Protein AF-A0A6A5FUN0-F1 (afdb_monomer_lite)

Structure (mmCIF, N/CA/C/O backbone):
data_AF-A0A6A5FUN0-F1
#
_entry.id   AF-A0A6A5FUN0-F1
#
loop_
_atom_site.group_PDB
_atom_site.id
_atom_site.type_symbol
_atom_site.label_atom_id
_atom_site.label_alt_id
_atom_site.label_comp_id
_atom_site.label_asym_id
_atom_site.label_entity_id
_atom_site.label_seq_id
_atom_site.pdbx_PDB_ins_code
_atom_site.Cartn_x
_atom_site.Cartn_y
_atom_site.Cartn_z
_atom_site.occupancy
_atom_site.B_iso_or_equiv
_atom_site.auth_seq_id
_atom_site.auth_comp_id
_atom_site.auth_asym_id
_atom_site.auth_atom_id
_atom_site.pdbx_PDB_model_num
ATOM 1 N N . MET A 1 1 ? -10.373 -11.183 1.668 1.00 87.19 1 MET A N 1
ATOM 2 C CA . MET A 1 1 ? -9.424 -11.880 0.770 1.00 87.19 1 MET A CA 1
ATOM 3 C C . MET A 1 1 ? -8.070 -11.182 0.827 1.00 87.19 1 MET A C 1
ATOM 5 O O . MET A 1 1 ? -8.050 -9.968 1.008 1.00 87.19 1 MET A O 1
ATOM 9 N N . ARG A 1 2 ? -6.971 -11.938 0.712 1.00 94.06 2 ARG A N 1
ATOM 10 C CA . ARG A 1 2 ? -5.603 -11.412 0.590 1.00 94.06 2 ARG A CA 1
ATOM 11 C C . ARG A 1 2 ? -5.094 -11.693 -0.822 1.00 94.06 2 ARG A C 1
ATOM 13 O O . ARG A 1 2 ? -5.180 -12.832 -1.268 1.00 94.06 2 ARG A O 1
ATOM 20 N N . ILE A 1 3 ? -4.561 -10.673 -1.484 1.00 95.06 3 ILE A N 1
ATOM 21 C CA . ILE A 1 3 ? -3.934 -10.754 -2.805 1.00 95.06 3 ILE A CA 1
ATOM 22 C C . ILE A 1 3 ? -2.432 -10.527 -2.634 1.00 95.06 3 ILE A C 1
ATOM 24 O O . ILE A 1 3 ? -2.017 -9.580 -1.969 1.00 95.06 3 ILE A O 1
ATOM 28 N N . SER A 1 4 ? -1.623 -11.394 -3.237 1.00 96.88 4 SER A N 1
ATOM 29 C CA . SER A 1 4 ? -0.176 -11.218 -3.350 1.00 96.88 4 SER A CA 1
ATOM 30 C C . SER A 1 4 ? 0.261 -11.661 -4.743 1.00 96.88 4 SER A C 1
ATOM 32 O O . SER A 1 4 ? 0.058 -12.818 -5.112 1.00 96.88 4 SER A O 1
ATOM 34 N N . ILE A 1 5 ? 0.801 -10.733 -5.531 1.00 96.81 5 ILE A N 1
ATOM 35 C CA . ILE A 1 5 ? 1.196 -10.951 -6.926 1.00 96.81 5 ILE A CA 1
ATOM 36 C C . ILE A 1 5 ? 2.647 -10.493 -7.082 1.00 96.81 5 ILE A C 1
ATOM 38 O O . ILE A 1 5 ? 2.951 -9.326 -6.853 1.00 96.81 5 ILE A O 1
ATOM 42 N N . ARG A 1 6 ? 3.542 -11.408 -7.479 1.00 95.69 6 ARG A N 1
ATOM 43 C CA . ARG A 1 6 ? 4.981 -11.110 -7.635 1.00 95.69 6 ARG A CA 1
ATOM 44 C C . ARG A 1 6 ? 5.340 -10.394 -8.936 1.00 95.69 6 ARG A C 1
ATOM 46 O O . ARG A 1 6 ? 6.319 -9.658 -8.993 1.00 95.69 6 ARG A O 1
ATOM 53 N N . ASP A 1 7 ? 4.596 -10.673 -9.996 1.00 95.00 7 ASP A N 1
ATOM 54 C CA . ASP A 1 7 ? 4.698 -9.950 -11.260 1.00 95.00 7 ASP A CA 1
ATOM 55 C C . ASP A 1 7 ? 3.368 -9.253 -11.505 1.00 95.00 7 ASP A C 1
ATOM 57 O O . ASP A 1 7 ? 2.453 -9.793 -12.130 1.00 95.00 7 ASP A O 1
ATOM 61 N N . ALA A 1 8 ? 3.235 -8.083 -10.891 1.00 95.25 8 ALA A N 1
ATOM 62 C CA . ALA A 1 8 ? 2.058 -7.239 -10.976 1.00 95.25 8 ALA A CA 1
ATOM 63 C C . ALA A 1 8 ? 2.163 -6.219 -12.118 1.00 95.25 8 ALA A C 1
ATOM 65 O O . ALA A 1 8 ? 1.434 -5.231 -12.121 1.00 95.25 8 ALA A O 1
ATOM 66 N N . SER A 1 9 ? 3.044 -6.443 -13.098 1.00 94.56 9 SER A N 1
ATOM 67 C CA . SER A 1 9 ? 3.229 -5.521 -14.225 1.00 94.56 9 SER A CA 1
ATOM 68 C C . SER A 1 9 ? 1.978 -5.351 -15.096 1.00 94.56 9 SER A C 1
ATOM 70 O O . SER A 1 9 ? 1.839 -4.343 -15.784 1.00 94.56 9 SER A O 1
ATOM 72 N N . TRP A 1 10 ? 1.056 -6.314 -15.033 1.00 95.19 10 TRP A N 1
ATOM 73 C CA . TRP A 1 10 ? -0.234 -6.308 -15.723 1.00 95.19 10 TRP A CA 1
ATOM 74 C C . TRP A 1 10 ? -1.389 -5.749 -14.874 1.00 95.19 10 TRP A C 1
ATOM 76 O O . TRP A 1 10 ? -2.495 -5.585 -15.389 1.00 95.19 10 TRP A O 1
ATOM 86 N N . VAL A 1 11 ? -1.172 -5.486 -13.580 1.00 95.44 11 VAL A N 1
ATOM 87 C CA . VAL A 1 11 ? -2.218 -4.958 -12.696 1.00 95.44 11 VAL A CA 1
ATOM 88 C C . VAL A 1 11 ? -2.410 -3.475 -12.987 1.00 95.44 11 VAL A C 1
ATOM 90 O O . VAL A 1 11 ? -1.471 -2.688 -12.911 1.00 95.44 11 VAL A O 1
ATOM 93 N N . THR A 1 12 ? -3.647 -3.101 -13.303 1.00 95.94 12 THR A N 1
ATOM 94 C CA . THR A 1 12 ? -4.029 -1.710 -13.574 1.00 95.94 12 THR A CA 1
ATOM 95 C C . THR A 1 12 ? -4.647 -1.057 -12.344 1.00 95.94 12 THR A C 1
ATOM 97 O O . THR A 1 12 ? -5.146 -1.748 -11.448 1.00 95.94 12 THR A O 1
ATOM 100 N N . LEU A 1 13 ? -4.681 0.276 -12.334 1.00 95.44 13 LEU A N 1
ATOM 101 C CA . LEU A 1 13 ? -5.349 1.054 -11.296 1.00 95.44 13 LEU A CA 1
ATOM 102 C C . LEU A 1 13 ? -6.818 0.641 -11.141 1.00 95.44 13 LEU A C 1
ATOM 104 O O . LEU A 1 13 ? -7.267 0.332 -10.040 1.00 95.44 13 LEU A O 1
ATOM 108 N N . THR A 1 14 ? -7.546 0.513 -12.252 1.00 94.25 14 THR A N 1
ATOM 109 C CA . THR A 1 14 ? -8.952 0.082 -12.255 1.00 94.25 14 THR A CA 1
ATOM 110 C C . THR A 1 14 ? -9.140 -1.291 -11.604 1.00 94.25 14 THR A C 1
ATOM 112 O O . THR A 1 14 ? -10.071 -1.497 -10.822 1.00 94.25 14 THR A O 1
ATOM 115 N N . THR A 1 15 ? -8.249 -2.247 -11.885 1.00 92.06 15 THR A N 1
ATOM 116 C CA . THR A 1 15 ? -8.291 -3.578 -11.256 1.00 92.06 15 THR A CA 1
ATOM 117 C C . THR A 1 15 ? -8.057 -3.499 -9.747 1.00 92.06 15 THR A C 1
ATOM 119 O O . THR A 1 15 ? -8.666 -4.248 -8.985 1.00 92.06 15 THR A O 1
ATOM 122 N N . LEU A 1 16 ? -7.188 -2.592 -9.300 1.00 93.50 16 LEU A N 1
ATOM 123 C CA . LEU A 1 16 ? -6.897 -2.397 -7.884 1.00 93.50 16 LEU A CA 1
ATOM 124 C C . LEU A 1 16 ? -8.076 -1.739 -7.155 1.00 93.50 16 LEU A C 1
ATOM 126 O O . LEU A 1 16 ? -8.510 -2.265 -6.131 1.00 93.50 16 LEU A O 1
ATOM 130 N N . LEU A 1 17 ? -8.636 -0.654 -7.700 1.00 93.25 17 LEU A N 1
ATOM 131 C CA . LEU A 1 17 ? -9.749 0.094 -7.095 1.00 93.25 17 LEU A CA 1
ATOM 132 C C . LEU A 1 17 ? -11.041 -0.726 -6.979 1.00 93.25 17 LEU A C 1
ATOM 134 O O . LEU A 1 17 ? -11.833 -0.521 -6.062 1.00 93.25 17 LEU A O 1
ATOM 138 N N . THR A 1 18 ? -11.243 -1.695 -7.872 1.00 91.44 18 THR A N 1
ATOM 139 C CA . THR A 1 18 ? -12.395 -2.614 -7.831 1.00 91.44 18 THR A CA 1
ATOM 140 C C . THR A 1 18 ? -12.207 -3.792 -6.866 1.00 91.44 18 THR A C 1
ATOM 142 O O . THR A 1 18 ? -13.127 -4.590 -6.670 1.00 91.44 18 THR A O 1
ATOM 145 N N . SER A 1 19 ? -11.039 -3.919 -6.230 1.00 90.06 19 SER A N 1
ATOM 146 C CA . SER A 1 19 ? -10.761 -4.998 -5.284 1.00 90.06 19 SER A CA 1
ATOM 147 C C . SER A 1 19 ? -11.496 -4.802 -3.958 1.00 90.06 19 SER A C 1
ATOM 149 O O . SER A 1 19 ? -11.443 -3.751 -3.328 1.00 90.06 19 SER A O 1
ATOM 151 N N . THR A 1 20 ? -12.106 -5.876 -3.458 1.00 91.38 20 THR A N 1
ATOM 152 C CA . THR A 1 20 ? -12.718 -5.935 -2.118 1.00 91.38 20 THR A CA 1
ATOM 153 C C . THR A 1 20 ? -11.775 -6.529 -1.065 1.00 91.38 20 THR A C 1
ATOM 155 O O . THR A 1 20 ? -12.199 -6.879 0.042 1.00 91.38 20 THR A O 1
ATOM 158 N N . SER A 1 21 ? -10.493 -6.695 -1.409 1.00 92.94 21 SER A N 1
ATOM 159 C CA . SER A 1 21 ? -9.488 -7.343 -0.565 1.00 92.94 21 SER A CA 1
ATOM 160 C C . SER A 1 21 ? -9.044 -6.451 0.587 1.00 92.94 21 SER A C 1
ATOM 162 O O . SER A 1 21 ? -8.874 -5.250 0.422 1.00 92.94 21 SER A O 1
ATOM 164 N N . PHE A 1 22 ? -8.788 -7.060 1.746 1.00 95.06 22 PHE A N 1
ATOM 165 C CA . PHE A 1 22 ? -8.278 -6.325 2.906 1.00 95.06 22 PHE A CA 1
ATOM 166 C C . PHE A 1 22 ? -6.756 -6.174 2.877 1.00 95.06 22 PHE A C 1
ATOM 168 O O . PHE A 1 22 ? -6.197 -5.290 3.514 1.00 95.06 22 PHE A O 1
ATOM 175 N N . ARG A 1 23 ? -6.063 -7.031 2.124 1.00 96.81 23 ARG A N 1
ATOM 176 C CA . ARG A 1 23 ? -4.608 -6.997 2.008 1.00 96.81 23 ARG A CA 1
ATOM 177 C C . ARG A 1 23 ? -4.186 -7.2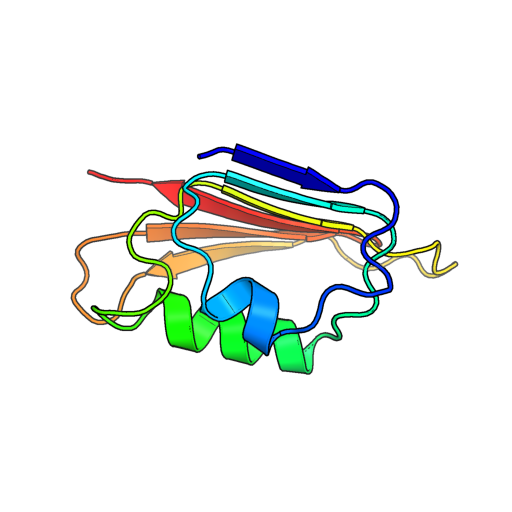28 0.570 1.00 96.81 23 ARG A C 1
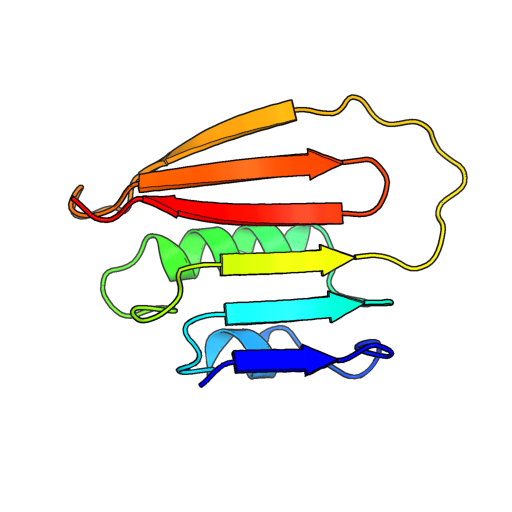ATOM 179 O O . ARG A 1 23 ? -4.538 -8.261 0.001 1.00 96.81 23 ARG A O 1
ATOM 186 N N . ILE A 1 24 ? -3.443 -6.282 0.010 1.00 97.12 24 ILE A N 1
ATOM 187 C CA . ILE A 1 24 ? -2.978 -6.303 -1.377 1.00 97.12 24 ILE A CA 1
ATOM 188 C C . ILE A 1 24 ? -1.470 -6.060 -1.389 1.00 97.12 24 ILE A C 1
ATOM 190 O O . ILE A 1 24 ? -0.985 -5.073 -0.844 1.00 97.12 24 ILE A O 1
ATOM 194 N N . GLU A 1 25 ? -0.727 -6.978 -1.998 1.00 97.75 25 GLU A N 1
ATOM 195 C CA . GLU A 1 25 ? 0.725 -6.897 -2.153 1.00 97.75 25 GLU A CA 1
ATOM 196 C C . GLU A 1 25 ? 1.078 -7.119 -3.624 1.00 97.75 25 GLU A C 1
ATOM 198 O O . GLU A 1 25 ? 0.839 -8.198 -4.166 1.00 97.75 25 GLU A O 1
ATOM 203 N N . LEU A 1 26 ? 1.616 -6.092 -4.274 1.00 96.81 26 LEU A N 1
ATOM 204 C CA . LEU A 1 26 ? 1.979 -6.093 -5.687 1.00 96.81 26 LEU A CA 1
ATOM 205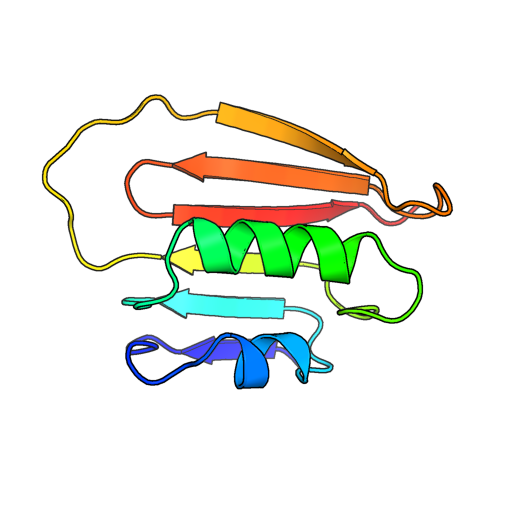 C C . LEU A 1 26 ? 3.481 -5.861 -5.810 1.00 96.81 26 LEU A C 1
ATOM 207 O O . LEU A 1 26 ? 3.967 -4.797 -5.443 1.00 96.81 26 LEU A O 1
ATOM 211 N N . GLU A 1 27 ? 4.224 -6.830 -6.329 1.00 95.69 27 GLU A N 1
ATOM 212 C CA . GLU A 1 27 ? 5.640 -6.660 -6.662 1.00 95.69 27 GLU A CA 1
ATOM 213 C C . GLU A 1 27 ? 5.814 -6.478 -8.172 1.00 95.69 27 GLU A C 1
ATOM 215 O O . GLU A 1 27 ? 5.013 -6.964 -8.970 1.00 95.69 27 GLU A O 1
ATOM 220 N N . ASN A 1 28 ? 6.876 -5.776 -8.573 1.00 94.06 28 ASN A N 1
ATOM 221 C CA . ASN A 1 28 ? 7.150 -5.425 -9.970 1.00 94.06 28 ASN A CA 1
ATOM 222 C C . ASN A 1 28 ? 5.981 -4.693 -10.662 1.00 94.06 28 ASN A C 1
ATOM 224 O O . ASN A 1 28 ? 5.746 -4.872 -11.858 1.00 94.06 28 ASN A O 1
ATOM 228 N N . SER A 1 29 ? 5.262 -3.859 -9.906 1.00 93.81 29 SER A N 1
ATOM 229 C CA . SER A 1 29 ? 4.152 -3.047 -10.409 1.00 93.81 29 SER A CA 1
ATOM 230 C C . SER A 1 29 ? 4.617 -2.002 -11.432 1.00 93.81 29 SER A C 1
ATOM 232 O O . SER A 1 29 ? 5.758 -1.534 -11.382 1.00 93.81 29 SER A O 1
ATOM 234 N N . GLN A 1 30 ? 3.714 -1.630 -12.344 1.00 93.12 30 GLN A N 1
ATOM 235 C CA . GLN A 1 30 ? 3.868 -0.497 -13.270 1.00 93.12 30 GLN A CA 1
ATOM 236 C C . GLN A 1 30 ? 3.031 0.735 -12.857 1.00 93.12 30 GLN A C 1
ATOM 238 O O . GLN A 1 30 ? 3.059 1.734 -13.571 1.00 93.12 30 GLN A O 1
ATOM 243 N N . LEU A 1 31 ? 2.302 0.670 -11.731 1.00 92.25 31 LEU A N 1
ATOM 244 C CA . LEU A 1 31 ? 1.456 1.762 -11.219 1.00 92.25 31 LEU A CA 1
ATOM 245 C C . LEU A 1 31 ? 2.291 2.969 -10.801 1.00 92.25 31 LEU A C 1
ATOM 247 O O . LEU A 1 31 ? 3.077 2.867 -9.869 1.00 92.25 31 LEU A O 1
ATOM 251 N N . LYS A 1 32 ? 2.120 4.109 -11.446 1.00 89.50 32 LYS A N 1
ATOM 252 C CA . LYS A 1 32 ? 2.940 5.303 -11.235 1.00 89.50 32 LYS A CA 1
ATOM 253 C C . LYS A 1 32 ? 2.500 6.097 -10.006 1.00 89.50 32 LYS A C 1
ATOM 255 O O . LYS A 1 32 ? 1.521 5.759 -9.349 1.00 89.50 32 LYS A O 1
ATOM 260 N N . ASN A 1 33 ? 3.226 7.172 -9.705 1.00 86.38 33 ASN A N 1
ATOM 261 C CA . ASN A 1 33 ? 2.890 8.059 -8.592 1.00 86.38 33 ASN A CA 1
ATOM 262 C C . ASN A 1 33 ? 1.495 8.675 -8.756 1.00 86.38 33 ASN A C 1
ATOM 264 O O . ASN A 1 33 ? 0.769 8.763 -7.774 1.00 86.38 33 ASN A O 1
ATOM 268 N N . GLU A 1 34 ? 1.089 9.009 -9.985 1.00 89.75 34 GLU A N 1
ATOM 269 C CA . GLU A 1 34 ? -0.255 9.533 -10.251 1.00 89.75 34 GLU A CA 1
ATOM 270 C C . GLU A 1 34 ? -1.343 8.496 -9.914 1.00 89.75 34 GLU A C 1
ATOM 272 O O . GLU A 1 34 ? -2.385 8.839 -9.363 1.00 89.75 34 GLU A O 1
ATOM 277 N N . ASP A 1 35 ? -1.077 7.205 -10.160 1.00 94.06 35 ASP A N 1
ATOM 278 C CA . ASP A 1 35 ? -1.996 6.128 -9.776 1.00 94.06 35 ASP A CA 1
ATOM 279 C C . ASP A 1 35 ? -2.096 6.001 -8.243 1.00 94.06 35 ASP A C 1
ATOM 281 O O . ASP A 1 35 ? -3.153 5.669 -7.710 1.00 94.06 35 ASP A O 1
ATOM 285 N N . LEU A 1 36 ? -1.002 6.254 -7.512 1.00 92.50 36 LEU A N 1
ATOM 286 C CA . LEU A 1 36 ? -1.003 6.227 -6.045 1.00 92.50 36 LEU A CA 1
ATOM 287 C C . LEU A 1 36 ? -1.833 7.368 -5.455 1.00 92.50 36 LEU A C 1
ATOM 289 O O . LEU A 1 36 ? -2.552 7.140 -4.484 1.00 92.50 36 LEU A O 1
ATOM 293 N N . GLU A 1 37 ? -1.769 8.564 -6.041 1.00 92.38 37 GLU A N 1
ATOM 294 C CA . GLU A 1 37 ? -2.619 9.693 -5.645 1.00 92.38 37 GLU A CA 1
ATOM 295 C C . GLU A 1 37 ? -4.102 9.328 -5.785 1.00 92.38 37 GLU A C 1
ATOM 297 O O . GLU A 1 37 ? -4.856 9.457 -4.819 1.00 92.38 37 GLU A O 1
ATOM 302 N N . GLU A 1 38 ? -4.504 8.745 -6.919 1.00 94.88 38 GLU A N 1
ATOM 303 C CA . GLU A 1 38 ? -5.890 8.314 -7.142 1.00 94.88 38 GLU A CA 1
ATOM 304 C C . GLU A 1 38 ? -6.317 7.186 -6.179 1.00 94.88 38 GLU A C 1
ATOM 306 O O . GLU A 1 38 ? -7.456 7.165 -5.701 1.00 94.88 38 GLU A O 1
ATOM 311 N N . ILE A 1 39 ? -5.410 6.264 -5.827 1.00 94.56 39 ILE A N 1
ATOM 312 C CA . ILE A 1 39 ? -5.662 5.236 -4.799 1.00 94.56 39 ILE A CA 1
ATOM 313 C C . ILE A 1 39 ? -5.932 5.874 -3.437 1.00 94.56 39 ILE A C 1
ATOM 315 O O . ILE A 1 39 ? -6.864 5.460 -2.742 1.00 94.56 39 ILE A O 1
ATOM 319 N N . LEU A 1 40 ? -5.119 6.856 -3.045 1.00 93.94 40 LEU A N 1
ATOM 320 C CA . LEU A 1 40 ? -5.257 7.548 -1.768 1.00 93.94 40 LEU A CA 1
ATOM 321 C C . LEU A 1 40 ? -6.545 8.368 -1.710 1.00 93.94 40 LEU A C 1
ATOM 323 O O . LEU A 1 40 ? -7.233 8.333 -0.690 1.00 93.94 40 LEU A O 1
ATOM 327 N N . GLU A 1 41 ? -6.894 9.065 -2.790 1.00 93.56 41 GLU A N 1
ATOM 328 C CA . GLU A 1 41 ? -8.170 9.773 -2.908 1.00 93.56 41 GLU A CA 1
ATOM 329 C C . GLU A 1 41 ? -9.348 8.807 -2.773 1.00 93.56 41 GLU A C 1
ATOM 331 O O . GLU A 1 41 ? -10.217 9.012 -1.928 1.00 93.56 41 GLU A O 1
ATOM 336 N N . ASN A 1 42 ? -9.342 7.694 -3.513 1.00 93.31 42 ASN A N 1
ATOM 337 C CA . ASN A 1 42 ? -10.404 6.694 -3.419 1.00 93.31 42 ASN A CA 1
ATOM 338 C C . ASN A 1 42 ? -10.514 6.098 -2.009 1.00 93.31 42 ASN A C 1
ATOM 340 O O . ASN A 1 42 ? -11.625 5.949 -1.504 1.00 93.31 42 ASN A O 1
ATOM 344 N N . TRP A 1 43 ? -9.391 5.784 -1.355 1.00 94.12 43 TRP A N 1
ATOM 345 C CA . TRP A 1 43 ? -9.384 5.249 0.011 1.00 94.12 43 TRP A CA 1
ATOM 346 C C . TRP A 1 43 ? -9.944 6.232 1.051 1.00 94.12 43 TRP A C 1
ATOM 348 O O . TRP A 1 43 ? -10.565 5.797 2.022 1.00 94.12 43 TRP A O 1
ATOM 358 N N . LYS A 1 44 ? -9.749 7.546 0.866 1.00 92.50 44 LYS A N 1
ATOM 359 C CA . LYS A 1 44 ? -10.306 8.568 1.771 1.00 92.50 44 LYS A CA 1
ATOM 360 C C . LYS A 1 44 ? -11.829 8.665 1.689 1.00 92.50 44 LYS A C 1
ATOM 362 O O . LYS A 1 44 ? -12.455 8.999 2.697 1.00 92.50 44 LYS A O 1
ATOM 367 N N . THR A 1 45 ? -12.415 8.358 0.530 1.00 89.69 45 THR A N 1
ATOM 368 C CA . THR A 1 45 ? -13.870 8.387 0.341 1.00 89.69 45 THR A CA 1
ATOM 369 C C . THR A 1 45 ? -14.564 7.193 1.003 1.00 89.69 45 THR A C 1
ATOM 371 O O . THR A 1 45 ? -14.066 6.069 0.982 1.00 89.69 45 THR A O 1
ATOM 374 N N . ALA A 1 46 ? -15.778 7.401 1.519 1.00 71.31 46 ALA A N 1
ATOM 375 C CA . ALA A 1 46 ? -16.530 6.394 2.280 1.00 71.31 46 ALA A CA 1
ATOM 376 C C . ALA A 1 46 ? -16.872 5.087 1.514 1.00 71.31 46 ALA A C 1
ATOM 378 O O . ALA A 1 46 ? -17.311 4.116 2.130 1.00 71.31 46 ALA A O 1
ATOM 379 N N . GLY A 1 47 ? -16.691 5.035 0.186 1.00 75.06 47 GLY A N 1
ATOM 380 C CA . GLY A 1 47 ? -17.019 3.868 -0.649 1.00 75.06 47 GLY A CA 1
ATOM 381 C C . GLY A 1 47 ? -15.823 3.145 -1.280 1.00 75.06 47 GLY A C 1
ATOM 382 O O . GLY A 1 47 ? -15.954 1.980 -1.667 1.00 75.06 47 GLY A O 1
ATOM 383 N N . GLY A 1 48 ? -14.666 3.798 -1.393 1.00 82.31 48 GLY A N 1
ATOM 384 C CA . GLY A 1 48 ? -13.491 3.239 -2.058 1.00 82.31 48 GLY A CA 1
ATOM 385 C C . GLY A 1 48 ? -12.660 2.375 -1.115 1.00 82.31 48 GLY A C 1
ATOM 386 O O . GLY A 1 48 ? -12.397 2.751 0.022 1.00 82.31 48 GLY A O 1
ATOM 387 N N . LEU A 1 49 ? -12.242 1.188 -1.577 1.00 89.00 49 LEU A N 1
ATOM 388 C CA . LEU A 1 49 ? -11.296 0.319 -0.858 1.00 89.00 49 LEU A CA 1
ATOM 389 C C . LEU A 1 49 ? -11.670 0.069 0.624 1.00 89.00 49 LEU A C 1
ATOM 391 O O . LEU A 1 49 ? -10.800 -0.127 1.468 1.00 89.00 49 LEU A O 1
ATOM 395 N N . GLN A 1 50 ? -12.967 0.029 0.953 1.00 87.38 50 GLN A N 1
ATOM 396 C CA . GLN A 1 50 ? -13.487 0.033 2.334 1.00 87.38 50 GLN A CA 1
ATOM 397 C C . GLN A 1 50 ? -12.906 -1.054 3.255 1.00 87.38 50 GLN A C 1
ATOM 399 O O . GLN A 1 50 ? -12.753 -0.842 4.463 1.00 87.38 50 GLN A O 1
ATOM 404 N N . ASN A 1 51 ? -12.580 -2.212 2.671 1.00 91.69 51 ASN A N 1
ATOM 405 C CA . ASN A 1 51 ? -12.057 -3.377 3.374 1.00 91.69 51 ASN A CA 1
ATOM 406 C C . ASN A 1 51 ? -10.542 -3.330 3.538 1.00 91.69 51 ASN A C 1
ATOM 408 O O . ASN A 1 51 ? -10.021 -4.118 4.321 1.00 91.69 51 ASN A O 1
ATOM 412 N N . LEU A 1 52 ? -9.849 -2.449 2.814 1.00 93.69 52 LEU A N 1
ATOM 413 C CA . LEU A 1 52 ? -8.399 -2.372 2.788 1.00 93.69 52 LEU A CA 1
ATOM 414 C C . LEU A 1 52 ? -7.863 -2.049 4.184 1.00 93.69 52 LEU A C 1
ATOM 416 O O . LEU A 1 52 ? -8.311 -1.124 4.861 1.00 93.69 52 LEU A O 1
ATOM 420 N N . GLU A 1 53 ? -6.909 -2.863 4.602 1.00 95.38 53 GLU A N 1
ATOM 421 C CA . GLU A 1 53 ? -6.151 -2.759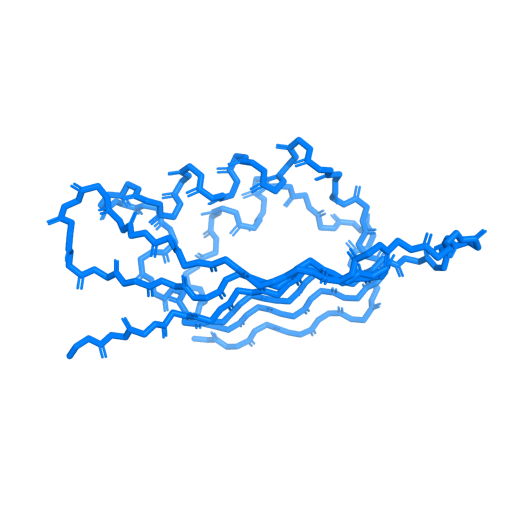 5.846 1.00 95.38 53 GLU A CA 1
ATOM 422 C C . GLU A 1 53 ? -4.654 -2.632 5.554 1.00 95.38 53 GLU A C 1
ATOM 424 O O . GLU A 1 53 ? -3.901 -2.052 6.335 1.00 95.38 53 GLU A O 1
ATOM 429 N N . TYR A 1 54 ? -4.218 -3.165 4.409 1.00 96.56 54 TYR A N 1
ATOM 430 C CA . TYR A 1 54 ? -2.828 -3.144 3.994 1.00 96.56 54 TYR A CA 1
ATOM 431 C C . TYR A 1 54 ? -2.682 -3.102 2.475 1.00 96.56 54 TYR A C 1
ATOM 433 O O . TYR A 1 54 ? -3.198 -3.977 1.773 1.00 96.56 54 TYR A O 1
ATOM 441 N N . LEU A 1 55 ? -1.902 -2.143 1.986 1.00 96.94 55 LEU A N 1
ATOM 442 C CA . LEU A 1 55 ? -1.475 -2.058 0.595 1.00 96.94 55 LEU A CA 1
ATOM 443 C C . LEU A 1 55 ? 0.044 -1.959 0.541 1.00 96.94 55 LEU A C 1
ATOM 445 O O . LEU A 1 55 ? 0.640 -1.130 1.218 1.00 96.94 55 LEU A O 1
ATOM 449 N N . LYS A 1 56 ? 0.668 -2.789 -0.286 1.00 96.81 56 LYS A N 1
ATOM 450 C CA . LYS A 1 56 ? 2.082 -2.674 -0.623 1.00 96.81 56 LYS A CA 1
ATOM 451 C C . LYS A 1 56 ? 2.243 -2.747 -2.128 1.00 96.81 56 LYS A C 1
ATOM 453 O O . LYS A 1 56 ? 1.819 -3.725 -2.740 1.00 96.81 56 LYS A O 1
ATOM 458 N N . ILE A 1 57 ? 2.875 -1.736 -2.705 1.00 95.62 57 ILE A N 1
ATOM 459 C CA . ILE A 1 57 ? 3.205 -1.677 -4.126 1.00 95.62 57 ILE A CA 1
ATOM 460 C C . ILE A 1 57 ? 4.714 -1.522 -4.220 1.00 95.62 57 ILE A C 1
ATOM 462 O O . ILE A 1 57 ? 5.281 -0.551 -3.734 1.00 95.62 57 ILE A O 1
ATOM 466 N N . SER A 1 58 ? 5.376 -2.515 -4.801 1.00 93.69 58 SER A N 1
ATOM 467 C CA . SER A 1 58 ? 6.816 -2.531 -5.000 1.00 93.69 58 SER A CA 1
ATOM 468 C C . SER A 1 58 ? 7.163 -2.476 -6.480 1.00 93.69 58 SER A C 1
ATOM 470 O O . SER A 1 58 ? 6.547 -3.140 -7.316 1.00 93.69 58 SER A O 1
ATOM 472 N N . TYR A 1 59 ? 8.189 -1.696 -6.784 1.00 88.94 59 TYR A N 1
ATOM 473 C CA . TYR A 1 59 ? 8.605 -1.356 -8.137 1.00 88.94 59 TYR A CA 1
ATOM 474 C C . TYR A 1 59 ? 9.793 -2.188 -8.594 1.00 88.94 59 TYR A C 1
ATOM 476 O O . TYR A 1 59 ? 10.654 -2.573 -7.797 1.00 88.94 59 TYR A O 1
ATOM 484 N N . LYS A 1 60 ? 9.880 -2.419 -9.908 1.00 82.56 60 LYS A N 1
ATOM 485 C CA . LYS A 1 60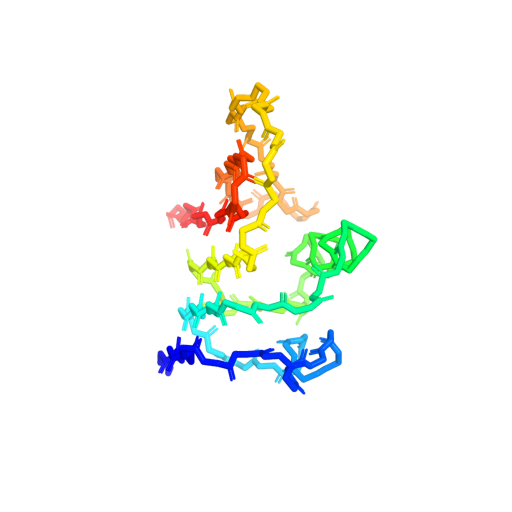 ? 11.094 -2.979 -10.502 1.00 82.56 60 LYS A CA 1
ATOM 486 C C . LYS A 1 60 ? 12.212 -1.934 -10.388 1.00 82.56 60 LYS A C 1
ATOM 488 O O . LYS A 1 60 ? 11.996 -0.766 -10.683 1.00 82.56 60 LYS A O 1
ATOM 493 N N . LYS A 1 61 ? 13.375 -2.375 -9.900 1.00 67.31 61 LYS A N 1
ATOM 494 C CA . LYS A 1 61 ? 14.559 -1.589 -9.506 1.00 67.31 61 LYS A CA 1
ATOM 495 C C . LYS A 1 61 ? 14.728 -0.258 -10.266 1.00 67.31 61 LYS A C 1
ATOM 497 O O . LYS A 1 61 ? 15.038 -0.268 -11.452 1.00 67.31 61 LYS A O 1
ATOM 502 N N . ILE A 1 62 ? 14.621 0.859 -9.549 1.00 62.12 62 ILE A N 1
ATOM 503 C CA . ILE A 1 62 ? 15.181 2.149 -9.965 1.00 62.12 62 ILE A CA 1
ATOM 504 C C . ILE A 1 62 ? 16.464 2.352 -9.138 1.00 62.12 62 ILE A C 1
ATOM 506 O O . ILE A 1 62 ? 16.484 2.071 -7.932 1.00 62.12 62 ILE A O 1
ATOM 510 N N . ASP A 1 63 ? 17.563 2.705 -9.806 1.00 53.31 63 ASP A N 1
ATOM 511 C CA . ASP A 1 63 ? 18.870 3.003 -9.200 1.00 53.31 63 ASP A CA 1
ATOM 512 C C . ASP A 1 63 ? 18.913 4.483 -8.790 1.00 53.31 63 ASP A C 1
ATOM 514 O O . ASP A 1 63 ? 19.669 5.277 -9.342 1.00 53.31 63 ASP A O 1
ATOM 518 N N . VAL A 1 64 ? 18.042 4.874 -7.860 1.00 59.94 64 VAL A N 1
ATOM 519 C CA . VAL A 1 64 ? 18.027 6.223 -7.279 1.00 59.94 64 VAL A CA 1
ATOM 520 C C . VAL A 1 64 ? 17.719 6.073 -5.797 1.00 59.94 64 VAL A C 1
ATOM 522 O O . VAL A 1 64 ? 16.712 5.464 -5.461 1.00 59.94 64 VAL A O 1
ATOM 525 N N . GLU A 1 65 ? 18.589 6.567 -4.919 1.00 62.53 65 GLU A N 1
ATOM 526 C CA . GLU A 1 65 ? 18.262 6.723 -3.498 1.00 62.53 65 GLU A CA 1
ATOM 527 C C . GLU A 1 65 ? 17.258 7.871 -3.360 1.00 62.53 65 GLU A C 1
ATOM 529 O O . GLU A 1 65 ? 17.501 8.972 -3.854 1.00 62.53 65 GLU A O 1
ATOM 534 N N . ALA A 1 66 ? 16.116 7.597 -2.734 1.00 67.31 66 ALA A N 1
ATOM 535 C CA . ALA A 1 66 ? 15.114 8.598 -2.389 1.00 67.31 66 ALA A CA 1
ATOM 536 C C . ALA A 1 66 ? 14.923 8.611 -0.872 1.00 67.31 66 ALA A C 1
ATOM 538 O O . ALA A 1 66 ? 14.995 7.553 -0.237 1.00 67.31 66 ALA A O 1
ATOM 539 N N . ASP A 1 67 ? 14.667 9.795 -0.316 1.00 73.44 67 ASP A N 1
ATOM 540 C CA . ASP A 1 67 ? 14.363 9.956 1.103 1.00 73.44 67 ASP A CA 1
ATOM 541 C C . ASP A 1 67 ? 13.128 9.126 1.469 1.00 73.44 67 ASP A C 1
ATOM 543 O O . ASP A 1 67 ? 12.091 9.198 0.804 1.00 73.44 67 ASP A O 1
ATOM 547 N N . GLU A 1 68 ? 13.253 8.306 2.513 1.00 85.38 68 GLU A N 1
ATOM 548 C CA . GLU A 1 68 ? 12.134 7.523 3.026 1.00 85.38 68 GLU A CA 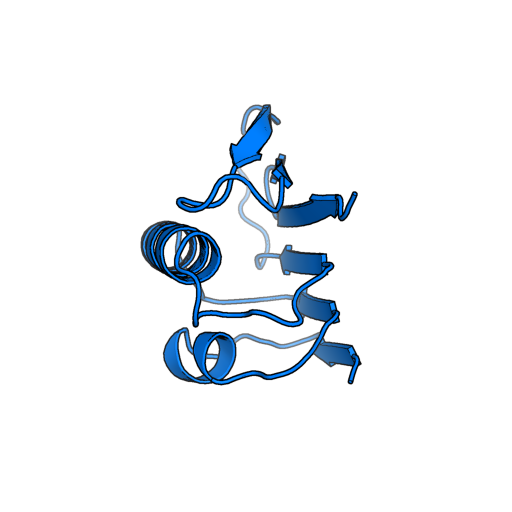1
ATOM 549 C C . GLU A 1 68 ? 11.313 8.381 3.992 1.00 85.38 68 GLU A C 1
ATOM 551 O O . GLU A 1 68 ? 11.861 8.971 4.927 1.00 85.38 68 GLU A O 1
ATOM 556 N N . THR A 1 69 ? 10.002 8.460 3.769 1.00 90.31 69 THR A N 1
ATOM 557 C CA . THR A 1 69 ? 9.086 9.278 4.581 1.00 90.31 69 THR A CA 1
ATOM 558 C C . THR A 1 69 ? 7.932 8.423 5.083 1.00 90.31 69 THR A C 1
ATOM 560 O O . THR A 1 69 ? 7.467 7.524 4.379 1.00 90.31 69 THR A O 1
ATOM 563 N N . ASP A 1 70 ? 7.471 8.728 6.296 1.00 93.06 70 ASP A N 1
ATOM 564 C CA . ASP A 1 70 ? 6.224 8.214 6.846 1.00 93.06 70 ASP A CA 1
ATOM 565 C C . ASP A 1 70 ? 5.267 9.385 7.083 1.00 93.06 70 ASP A C 1
ATOM 567 O O . ASP A 1 70 ? 5.635 10.392 7.694 1.00 93.06 70 ASP A O 1
ATOM 571 N N . GLU A 1 71 ? 4.023 9.242 6.639 1.00 94.38 71 GLU A N 1
ATOM 572 C CA . GLU A 1 71 ? 2.978 10.249 6.810 1.00 94.38 71 GLU A CA 1
ATOM 573 C C . GLU A 1 71 ? 1.697 9.608 7.340 1.00 94.38 71 GLU A C 1
ATOM 575 O O . GLU A 1 71 ? 1.372 8.459 7.038 1.00 94.38 71 GLU A O 1
ATOM 580 N N . ILE A 1 72 ? 0.946 10.360 8.145 1.00 94.88 72 ILE A N 1
ATOM 581 C CA . ILE A 1 72 ? -0.357 9.926 8.652 1.00 94.88 72 ILE A CA 1
ATOM 582 C C . ILE A 1 72 ? -1.440 10.650 7.866 1.00 94.88 72 ILE A C 1
ATOM 584 O O . ILE A 1 72 ? -1.517 11.878 7.885 1.00 94.88 72 ILE A O 1
ATOM 588 N N . ILE A 1 73 ? -2.321 9.877 7.239 1.00 94.00 73 ILE A N 1
ATOM 589 C CA . ILE A 1 73 ? -3.514 10.378 6.560 1.00 94.00 73 ILE A CA 1
ATOM 590 C C . ILE A 1 73 ? -4.777 9.911 7.284 1.00 94.00 73 ILE A C 1
ATOM 592 O O . ILE A 1 73 ? -4.774 8.921 8.018 1.00 94.00 73 ILE A O 1
ATOM 596 N N . GLN A 1 74 ? -5.872 10.632 7.076 1.00 93.50 74 GLN A N 1
ATOM 597 C CA . GLN A 1 74 ? -7.183 10.329 7.641 1.00 93.50 74 GLN A CA 1
ATOM 598 C C . GLN A 1 74 ? -8.218 10.289 6.512 1.00 93.50 74 GLN A C 1
ATOM 600 O O . GLN A 1 74 ? -8.074 11.036 5.542 1.00 93.50 74 GLN A O 1
ATOM 605 N N . SER A 1 75 ? -9.222 9.417 6.630 1.00 92.31 75 SER A N 1
ATOM 606 C CA . SER A 1 75 ? -10.387 9.409 5.740 1.00 92.31 75 SER A CA 1
ATOM 607 C C . SER A 1 75 ? -11.211 10.691 5.891 1.00 92.31 75 SER A C 1
ATOM 609 O O . SER A 1 75 ? -11.145 11.361 6.929 1.00 92.31 75 SER A O 1
ATOM 611 N N . ASP A 1 76 ? -12.002 11.022 4.870 1.00 92.44 76 ASP A N 1
ATOM 612 C CA . ASP A 1 76 ? -12.774 12.272 4.831 1.00 92.44 76 ASP A CA 1
ATOM 613 C C . ASP A 1 76 ? -13.839 12.335 5.937 1.00 92.44 76 ASP A C 1
ATOM 615 O O . ASP A 1 76 ? -14.116 13.398 6.491 1.00 92.44 76 ASP A O 1
ATOM 619 N N . ASP A 1 77 ? -14.399 11.181 6.305 1.00 89.62 77 ASP A N 1
ATOM 620 C CA . ASP A 1 77 ? -15.335 11.023 7.425 1.00 89.62 77 ASP A CA 1
ATOM 621 C C . ASP A 1 77 ? -14.651 10.999 8.807 1.00 89.62 77 ASP A C 1
ATOM 623 O O . ASP A 1 77 ? -15.312 11.081 9.843 1.00 89.62 77 ASP A O 1
ATOM 627 N N . GLY A 1 78 ? -13.320 10.906 8.846 1.00 89.56 78 GLY A N 1
ATOM 628 C CA . GLY A 1 78 ? -12.529 10.826 10.068 1.00 89.56 78 GLY A CA 1
ATOM 629 C C . GLY A 1 78 ? -12.588 9.497 10.825 1.00 89.56 78 GLY A C 1
ATOM 630 O O . GLY A 1 78 ? -12.027 9.405 11.925 1.00 89.56 78 GLY A O 1
ATOM 631 N N . GLU A 1 79 ? -13.226 8.465 10.269 1.00 87.62 79 GLU A N 1
ATOM 632 C CA . GLU A 1 79 ? -13.377 7.167 10.932 1.00 87.62 79 GLU A CA 1
ATOM 633 C C . GLU A 1 79 ? -12.080 6.350 10.944 1.00 87.62 79 GLU A C 1
ATOM 635 O O . GLU A 1 79 ? -11.816 5.618 11.903 1.00 87.62 79 GLU A O 1
ATOM 640 N N . LYS A 1 80 ? -11.250 6.483 9.904 1.00 89.25 80 LYS A N 1
ATOM 641 C CA . LYS A 1 80 ? -10.048 5.666 9.699 1.00 89.25 80 LYS A CA 1
ATOM 642 C C . LYS A 1 80 ? -8.819 6.541 9.506 1.00 89.25 80 LYS A C 1
ATOM 644 O O . LYS A 1 80 ? -8.880 7.636 8.947 1.00 89.25 80 LYS A O 1
ATOM 649 N N . LYS A 1 81 ? -7.674 6.032 9.954 1.00 94.69 81 LYS A N 1
ATOM 650 C CA . LYS A 1 81 ? -6.358 6.616 9.685 1.00 94.69 81 LYS A CA 1
ATOM 651 C C . LYS A 1 81 ? -5.478 5.592 9.003 1.00 94.69 81 LYS A C 1
ATOM 653 O O . LYS A 1 81 ? -5.702 4.392 9.144 1.00 94.69 81 LYS A O 1
ATOM 658 N N . ALA A 1 82 ? -4.482 6.060 8.274 1.00 95.81 82 ALA A N 1
ATOM 659 C CA . ALA A 1 82 ? -3.455 5.193 7.739 1.00 95.81 82 ALA A CA 1
ATOM 660 C C . ALA A 1 82 ? -2.082 5.836 7.865 1.00 95.81 82 ALA A C 1
ATOM 662 O O . ALA A 1 82 ? -1.944 7.051 7.731 1.00 95.81 82 ALA A O 1
ATOM 663 N N . ILE A 1 83 ? -1.084 4.993 8.097 1.00 96.88 83 ILE A N 1
ATOM 664 C CA . ILE A 1 83 ? 0.320 5.347 7.928 1.00 96.88 83 ILE A CA 1
ATOM 665 C C . ILE A 1 83 ? 0.687 4.977 6.496 1.00 96.88 83 ILE A C 1
ATOM 667 O O . ILE A 1 83 ? 0.534 3.812 6.108 1.00 96.88 83 ILE A O 1
ATOM 671 N N . ILE A 1 84 ? 1.142 5.957 5.724 1.00 95.50 84 ILE A N 1
ATOM 672 C CA . ILE A 1 84 ? 1.741 5.750 4.408 1.00 95.50 84 ILE A CA 1
ATOM 673 C C . ILE A 1 84 ? 3.255 5.868 4.532 1.00 95.50 84 ILE A C 1
ATOM 675 O O . ILE A 1 84 ? 3.747 6.767 5.206 1.00 95.50 84 ILE A O 1
ATOM 679 N N . SER A 1 85 ? 3.975 4.957 3.889 1.00 94.62 85 SER A N 1
ATOM 680 C CA . SER A 1 85 ? 5.432 4.949 3.834 1.00 94.62 85 SER A CA 1
ATOM 681 C C . SER A 1 85 ? 5.882 5.014 2.384 1.00 94.62 85 SER A C 1
ATOM 683 O O . SER A 1 85 ? 5.576 4.115 1.587 1.00 94.62 85 SER A O 1
ATOM 685 N N . TRP A 1 86 ? 6.659 6.039 2.065 1.00 89.56 86 TRP A N 1
ATOM 686 C CA . TRP A 1 86 ? 7.341 6.186 0.789 1.00 89.56 86 TRP A CA 1
ATOM 687 C C . TRP A 1 86 ? 8.766 5.689 0.943 1.00 89.56 86 TRP A C 1
ATOM 689 O O . TRP A 1 86 ? 9.531 6.203 1.748 1.00 89.56 86 TRP A O 1
ATOM 699 N N . LYS A 1 87 ? 9.118 4.652 0.189 1.00 88.06 87 LYS A N 1
ATOM 700 C CA . LYS A 1 87 ? 10.463 4.078 0.158 1.00 88.06 87 LYS A CA 1
ATOM 701 C C . LYS A 1 87 ? 10.937 4.033 -1.277 1.00 88.06 87 LYS A C 1
ATOM 703 O O . LYS A 1 87 ? 10.136 3.890 -2.200 1.00 88.06 87 LYS A O 1
ATOM 708 N N . THR A 1 88 ? 12.253 4.002 -1.455 1.00 83.75 88 THR A N 1
ATOM 709 C CA . THR A 1 88 ? 12.921 4.008 -2.769 1.00 83.75 88 THR A CA 1
ATOM 710 C C . THR A 1 88 ? 12.306 3.043 -3.805 1.00 83.75 88 THR A C 1
ATOM 712 O O . THR A 1 88 ? 12.325 3.310 -5.004 1.00 83.75 88 THR A O 1
ATOM 715 N N . ARG A 1 89 ? 11.754 1.896 -3.380 1.00 86.69 89 ARG A N 1
ATOM 716 C CA . ARG A 1 89 ? 11.103 0.921 -4.282 1.00 86.69 89 ARG A CA 1
ATOM 717 C C . ARG A 1 89 ? 9.740 0.459 -3.814 1.00 86.69 89 ARG A C 1
ATOM 719 O O . ARG A 1 89 ? 9.272 -0.582 -4.274 1.00 86.69 89 ARG A O 1
ATOM 726 N N . CYS A 1 90 ? 9.142 1.149 -2.856 1.00 89.38 90 CYS A N 1
ATOM 727 C CA . CYS A 1 90 ? 7.943 0.653 -2.219 1.00 89.38 90 CYS A CA 1
ATOM 728 C C . CYS A 1 90 ? 7.071 1.798 -1.738 1.00 89.38 90 CYS A C 1
ATOM 730 O O . CYS A 1 90 ? 7.517 2.632 -0.961 1.00 89.38 90 CYS A O 1
ATOM 732 N N . PHE A 1 91 ? 5.810 1.749 -2.128 1.00 93.12 91 PHE A N 1
ATOM 733 C CA . PHE A 1 91 ? 4.739 2.416 -1.419 1.00 93.12 91 PHE A CA 1
ATOM 734 C C . PHE A 1 91 ? 4.084 1.399 -0.480 1.00 93.12 91 PHE A C 1
ATOM 736 O O . PHE A 1 91 ? 3.808 0.261 -0.877 1.00 93.12 91 PHE A O 1
ATOM 743 N N . GLU A 1 92 ? 3.871 1.774 0.773 1.00 96.00 92 GLU A N 1
ATOM 744 C CA . GLU A 1 92 ? 3.180 0.951 1.763 1.00 96.00 92 GLU A CA 1
ATOM 745 C C . GLU A 1 92 ? 2.121 1.794 2.470 1.00 96.00 92 GLU A C 1
ATOM 747 O O . GLU A 1 92 ? 2.392 2.919 2.861 1.00 96.00 92 GLU A O 1
ATOM 752 N N . MET A 1 93 ? 0.924 1.247 2.658 1.00 96.06 93 MET A N 1
ATOM 753 C CA . MET A 1 93 ? -0.142 1.858 3.445 1.00 96.06 93 MET A CA 1
ATOM 754 C C . MET A 1 93 ? -0.669 0.846 4.457 1.00 96.06 93 MET A C 1
ATOM 756 O O . MET A 1 93 ? -1.021 -0.283 4.099 1.00 96.06 93 MET A O 1
ATOM 760 N N . LYS A 1 94 ? -0.743 1.262 5.722 1.00 96.88 94 LYS A N 1
ATOM 761 C CA . LYS A 1 94 ? -1.278 0.484 6.845 1.00 96.88 94 LYS A CA 1
ATOM 762 C C . LYS A 1 94 ? -2.437 1.242 7.461 1.00 96.88 94 LYS A C 1
ATOM 764 O O . LYS A 1 94 ? -2.227 2.319 8.007 1.00 96.88 94 LYS A O 1
ATOM 769 N N . VAL A 1 95 ? -3.640 0.685 7.376 1.00 94.81 95 VAL A N 1
ATOM 770 C CA . VAL A 1 95 ? -4.832 1.301 7.967 1.00 94.81 95 VAL A CA 1
ATOM 771 C C . VAL A 1 95 ? -4.920 0.922 9.439 1.00 94.81 95 VAL A C 1
ATOM 773 O O . VAL A 1 95 ? -4.929 -0.256 9.791 1.00 94.81 95 VAL A O 1
ATOM 776 N N . GLU A 1 96 ? -5.042 1.929 10.290 1.00 88.31 96 GLU A N 1
ATOM 777 C CA . GLU A 1 96 ? -5.355 1.790 11.703 1.00 88.31 96 GLU A CA 1
ATOM 778 C C . GLU A 1 96 ? -6.865 1.984 11.869 1.00 88.31 96 GLU A C 1
ATOM 780 O O . GLU A 1 96 ? -7.397 3.086 11.699 1.00 88.31 96 GLU A O 1
ATOM 785 N N . ARG A 1 97 ? -7.583 0.894 12.154 1.00 67.56 97 ARG A N 1
ATOM 786 C CA . ARG A 1 97 ? -8.988 0.977 12.569 1.00 67.56 97 ARG A CA 1
ATOM 787 C C . ARG A 1 97 ? -9.037 1.165 14.083 1.00 67.56 97 ARG A C 1
ATOM 789 O O . ARG A 1 97 ? -8.304 0.487 14.801 1.00 67.56 97 ARG A O 1
ATOM 796 N N . LYS A 1 98 ? -9.860 2.115 14.529 1.00 57.84 98 LYS A N 1
ATOM 797 C CA . LYS A 1 98 ? -10.201 2.293 15.946 1.00 57.84 98 LYS A CA 1
ATOM 798 C C . LYS A 1 98 ? -11.033 1.126 16.465 1.00 57.84 98 LYS A C 1
ATOM 800 O O . LYS A 1 98 ? -11.783 0.540 15.652 1.00 57.84 98 LYS A O 1
#

Sequence (98 aa):
MRISIRDASWVTLTTLLTSTSFRIELENSQLKNEDLEEILENWKTAGGLQNLEYLKISYKKIDVEADETDEIIQSDDGEKKAIISWKTRCFEMKVERK

Organism: Caenorhabditis remanei (NCBI:txid31234)

InterPro domains:
  IPR012885 Sdz-33, F-box domain [PF07735] (3-57)

pLDDT: mean 89.69, std 9.53, range [53.31, 97.75]

Secondary structure (DSSP, 8-state):
-EEEES--TT--HHHHHT---SEEEEEEE---HHHHHHHHHHHHSTTTTTT-SEEEEEES--------EEEEEE-TTSSEEEEEEEETTEEEEEEEE-

Radius of gyration: 12.91 Å; chains: 1; bounding box: 36×24×32 Å

Foldseek 3Di:
DAEAEQCQCVPDLVNVFPDLDQYYHAHQYPQDPVSVVVLVVQCLDPPTNVNHFKDKHFHDDDPDFDDKDWDKDARPVRQKIWIWIDGNGMTMIGIDGD